Protein AF-A0A2L2SZU2-F1 (afdb_monomer_lite)

Foldseek 3Di:
DVVPLVVVPPDPDDPVVVLVVLLVVVVVVDDPDDDQFEEEELDPVVQVSCVSSVVHDYYDNDDQVPDADDPVRLVVLQDAQEAEAEACLLPCALSSVVRSLVSHNCLVSHDYHYDYDPPGDNVRVQVSCVVSVDHDDDDPPDDDDDDPDPDD

pLDDT: mean 84.28, std 11.32, range [42.62, 96.56]

Radius of gyration: 17.1 Å; chains: 1; bounding box: 39×39×39 Å

Organism: NCBI:txid56646

Structure (mmCIF, N/CA/C/O backbone):
data_AF-A0A2L2SZU2-F1
#
_entry.id   AF-A0A2L2SZU2-F1
#
loop_
_atom_site.group_PDB
_atom_site.id
_atom_site.type_symbol
_atom_site.label_atom_id
_atom_site.label_alt_id
_atom_site.label_comp_id
_atom_site.label_asym_id
_atom_site.label_entity_id
_atom_site.label_seq_id
_atom_site.pdbx_PDB_ins_code
_atom_site.Cartn_x
_atom_site.Cartn_y
_atom_site.Cartn_z
_atom_site.occupancy
_atom_site.B_iso_or_equiv
_atom_site.auth_seq_id
_atom_site.auth_comp_id
_atom_site.auth_asym_id
_atom_site.auth_atom_id
_atom_site.pdbx_PDB_model_num
ATOM 1 N N . MET A 1 1 ? -23.431 1.840 -7.481 1.00 45.78 1 MET A N 1
ATOM 2 C CA . MET A 1 1 ? -22.051 2.259 -7.114 1.00 45.78 1 MET A CA 1
ATOM 3 C C . MET A 1 1 ? -22.048 3.623 -6.409 1.00 45.78 1 MET A C 1
ATOM 5 O O . MET A 1 1 ? -21.021 4.021 -5.873 1.00 45.78 1 MET A O 1
ATOM 9 N N . ASP A 1 2 ? -23.208 4.285 -6.327 1.00 51.22 2 ASP A N 1
ATOM 10 C CA . ASP A 1 2 ? -23.431 5.618 -5.744 1.00 51.22 2 ASP A CA 1
ATOM 11 C C . ASP A 1 2 ? -23.230 5.702 -4.221 1.00 51.22 2 ASP A C 1
ATOM 13 O O . ASP A 1 2 ? -23.128 6.785 -3.657 1.00 51.22 2 ASP A O 1
ATOM 17 N N . THR A 1 3 ? -23.102 4.564 -3.538 1.00 59.84 3 THR A N 1
ATOM 18 C CA . THR A 1 3 ? -23.032 4.476 -2.072 1.00 59.84 3 THR A CA 1
ATOM 19 C C . THR A 1 3 ? -21.718 4.976 -1.472 1.00 59.84 3 THR A C 1
ATOM 21 O O . THR A 1 3 ? -21.705 5.451 -0.340 1.00 59.84 3 THR A O 1
ATOM 24 N N . TRP A 1 4 ? -20.603 4.852 -2.199 1.00 67.75 4 TRP A N 1
ATOM 25 C CA . TRP A 1 4 ? -19.269 5.181 -1.682 1.00 67.75 4 TRP A CA 1
ATOM 26 C C . TRP A 1 4 ? -19.041 6.686 -1.628 1.00 67.75 4 TRP A C 1
ATOM 28 O O . TRP A 1 4 ? -18.709 7.230 -0.581 1.00 67.75 4 TRP A O 1
ATOM 38 N N . THR A 1 5 ? -19.263 7.369 -2.751 1.00 63.44 5 THR A N 1
ATOM 39 C CA . THR A 1 5 ? -19.111 8.823 -2.839 1.00 63.44 5 THR A CA 1
ATOM 40 C C . THR A 1 5 ? -20.149 9.536 -1.981 1.00 63.44 5 THR A C 1
ATOM 42 O O . THR A 1 5 ? -19.793 10.492 -1.307 1.00 63.44 5 THR A O 1
ATOM 45 N N . ALA A 1 6 ? -21.392 9.040 -1.927 1.00 69.69 6 ALA A N 1
ATOM 46 C CA . ALA A 1 6 ? -22.438 9.622 -1.087 1.00 69.69 6 ALA A CA 1
ATOM 47 C C . ALA A 1 6 ? -22.083 9.612 0.409 1.00 69.69 6 ALA A C 1
ATOM 49 O O . ALA A 1 6 ? -22.359 10.586 1.097 1.00 69.69 6 ALA A O 1
ATOM 50 N N . ARG A 1 7 ? -21.418 8.558 0.908 1.00 75.31 7 ARG A N 1
ATOM 51 C CA . ARG A 1 7 ? -21.013 8.453 2.321 1.00 75.31 7 ARG A CA 1
ATOM 52 C C . ARG A 1 7 ? -20.029 9.543 2.751 1.00 75.31 7 ARG A C 1
ATOM 54 O O . ARG A 1 7 ? -20.063 9.975 3.898 1.00 75.31 7 ARG A O 1
ATOM 61 N N . TYR A 1 8 ? -19.145 9.945 1.844 1.00 76.62 8 TYR A N 1
ATOM 62 C CA . TYR A 1 8 ? -18.099 10.931 2.118 1.00 76.62 8 TYR A CA 1
ATOM 63 C C . TYR A 1 8 ? -18.429 12.323 1.572 1.00 76.62 8 TYR A C 1
ATOM 65 O O . TYR A 1 8 ? -17.645 13.252 1.752 1.00 76.62 8 TYR A O 1
ATOM 73 N N . ASN A 1 9 ? -19.579 12.488 0.918 1.00 69.38 9 ASN A N 1
ATOM 74 C CA . ASN A 1 9 ? -20.046 13.790 0.476 1.00 69.38 9 ASN A CA 1
ATOM 75 C C . ASN A 1 9 ? -20.676 14.514 1.675 1.00 69.38 9 ASN A C 1
ATOM 77 O O . ASN A 1 9 ? -21.701 14.073 2.185 1.00 69.38 9 ASN A O 1
ATOM 81 N N . ALA A 1 10 ? -20.052 15.604 2.130 1.00 62.59 10 ALA A N 1
ATOM 82 C CA . ALA A 1 10 ? -20.532 16.449 3.230 1.00 62.59 10 ALA A CA 1
ATOM 83 C C . ALA A 1 10 ? -20.645 15.779 4.623 1.00 62.59 10 ALA A C 1
ATOM 85 O O . ALA A 1 10 ? -21.493 16.169 5.425 1.00 62.59 10 ALA A O 1
ATOM 86 N N . SER A 1 11 ? -19.783 14.806 4.956 1.00 65.44 11 SER A N 1
ATOM 87 C CA . SER A 1 11 ? -19.716 14.295 6.338 1.00 65.44 11 SER A CA 1
ATOM 88 C C . SER A 1 11 ? -19.290 15.409 7.304 1.00 65.44 11 SER A C 1
ATOM 90 O O . SER A 1 11 ? -18.222 15.993 7.144 1.00 65.44 11 SER A O 1
ATOM 92 N N . GLN A 1 12 ? -20.122 15.692 8.310 1.00 77.69 12 GLN A N 1
ATOM 93 C CA . GLN A 1 12 ? -19.842 16.649 9.393 1.00 77.69 12 GLN A CA 1
ATOM 94 C C . GLN A 1 12 ? -19.300 15.965 10.662 1.00 77.69 12 GLN A C 1
ATOM 96 O O . GLN A 1 12 ? -19.274 16.558 11.740 1.00 77.69 12 GLN A O 1
ATOM 101 N N . LEU A 1 13 ? -18.906 14.691 10.569 1.00 84.44 13 LEU A N 1
ATOM 102 C CA . LEU A 1 13 ? -18.373 13.956 11.711 1.00 84.44 13 LEU A CA 1
ATOM 103 C C . LEU A 1 13 ? -16.966 14.446 12.071 1.00 84.44 13 LEU A C 1
ATOM 105 O O . LEU A 1 13 ? -16.149 14.738 11.199 1.00 84.44 13 LEU A O 1
ATOM 109 N N . SER A 1 14 ? -16.653 14.450 13.369 1.00 90.25 14 SER A N 1
ATOM 110 C CA . SER A 1 14 ? -15.262 14.544 13.820 1.00 90.25 14 SER A CA 1
ATOM 111 C C . SER A 1 14 ? -14.443 13.363 13.280 1.00 90.25 14 SER A C 1
ATOM 113 O O . SER A 1 14 ? -14.993 12.295 13.003 1.00 90.25 14 SER A O 1
ATOM 115 N N . ALA A 1 15 ? -13.120 13.522 13.178 1.00 88.12 15 ALA A N 1
ATOM 116 C CA . ALA A 1 15 ? -12.232 12.479 12.657 1.00 88.12 15 ALA A CA 1
ATOM 117 C C . ALA A 1 15 ? -12.393 11.133 13.393 1.00 88.12 15 ALA A C 1
ATOM 119 O O . ALA A 1 15 ? -12.490 10.081 12.765 1.00 88.12 15 ALA A O 1
ATOM 120 N N . GLU A 1 16 ? -12.504 11.161 14.722 1.00 91.38 16 GLU A N 1
ATOM 121 C CA . GLU A 1 16 ? -12.695 9.954 15.533 1.00 91.38 16 GLU A CA 1
ATOM 122 C C . GLU A 1 16 ? -14.048 9.273 15.257 1.00 91.38 16 GLU A C 1
ATOM 124 O O . GLU A 1 16 ? -14.130 8.052 15.090 1.00 91.38 16 GLU A O 1
ATOM 129 N N . ASN A 1 17 ? -15.122 10.062 15.155 1.00 92.81 17 ASN A N 1
ATOM 130 C CA . ASN A 1 17 ? -16.445 9.535 14.832 1.00 92.81 17 ASN A CA 1
ATOM 131 C C . ASN A 1 17 ? -16.499 8.986 13.404 1.00 92.81 17 ASN A C 1
ATOM 133 O O . ASN A 1 17 ? -17.146 7.962 13.178 1.00 92.81 17 ASN A O 1
ATOM 137 N N . GLN A 1 18 ? -15.783 9.611 12.467 1.00 91.69 18 GLN A N 1
ATOM 138 C CA . GLN A 1 18 ? -15.635 9.120 11.102 1.00 91.69 18 GLN A CA 1
ATOM 139 C C . GLN A 1 18 ? -14.948 7.749 11.084 1.00 91.69 18 GLN A C 1
ATOM 141 O O . GLN A 1 18 ? -15.489 6.813 10.499 1.00 91.69 18 GLN A O 1
ATOM 146 N N . VAL A 1 19 ? -13.823 7.587 11.791 1.00 93.88 19 VAL A N 1
ATOM 147 C CA . VAL A 1 19 ? -13.118 6.297 11.920 1.00 93.88 19 VAL A CA 1
ATOM 148 C C . VAL A 1 19 ? -14.038 5.219 12.493 1.00 93.88 19 VAL A C 1
ATOM 150 O O . VAL A 1 19 ? -14.148 4.129 11.932 1.00 93.88 19 VAL A O 1
ATOM 153 N N . ARG A 1 20 ? -14.764 5.520 13.577 1.00 94.38 20 ARG A N 1
ATOM 154 C CA . ARG A 1 20 ? -15.699 4.570 14.201 1.00 94.38 20 ARG A CA 1
ATOM 155 C C . ARG A 1 20 ? -16.833 4.174 13.255 1.00 94.38 20 ARG A C 1
ATOM 157 O O . ARG A 1 20 ? -17.206 2.999 13.194 1.00 94.38 20 ARG A O 1
ATOM 164 N N . ALA A 1 21 ? -17.396 5.142 12.536 1.00 92.12 21 ALA A N 1
ATOM 165 C CA . ALA A 1 21 ? -18.447 4.898 11.558 1.00 92.12 21 ALA A CA 1
ATOM 166 C C . ALA A 1 21 ? -17.932 4.037 10.397 1.00 92.12 21 ALA A C 1
ATOM 168 O O . ALA A 1 21 ? -18.634 3.128 9.947 1.00 92.12 21 ALA A O 1
ATOM 169 N N . ASP A 1 22 ? -16.718 4.305 9.926 1.00 93.00 22 ASP A N 1
ATOM 170 C CA . ASP A 1 22 ? -16.106 3.611 8.799 1.00 93.00 22 ASP A CA 1
ATOM 171 C C . ASP A 1 22 ? -15.679 2.195 9.151 1.00 93.00 22 ASP A C 1
ATOM 173 O O . ASP A 1 22 ? -15.993 1.280 8.397 1.00 93.00 22 ASP A O 1
ATOM 177 N N . LYS A 1 23 ? -15.112 1.969 10.338 1.00 94.75 23 LYS A N 1
ATOM 178 C CA . LYS A 1 23 ? -14.827 0.620 10.840 1.00 94.75 23 LYS A CA 1
ATOM 179 C C . LYS A 1 23 ? -16.064 -0.281 10.783 1.00 94.75 23 LYS A C 1
ATOM 181 O O . LYS A 1 23 ? -16.007 -1.390 10.258 1.00 94.75 23 LYS A O 1
ATOM 186 N N . LYS A 1 24 ? -17.216 0.213 11.259 1.00 93.44 24 LYS A N 1
ATOM 187 C CA . LYS A 1 24 ? -18.498 -0.514 11.177 1.00 93.44 24 LYS A CA 1
ATOM 188 C C . LYS A 1 24 ? -18.916 -0.752 9.726 1.00 93.44 24 LYS A C 1
ATOM 190 O O . LYS A 1 24 ? -19.328 -1.850 9.364 1.00 93.44 24 LYS A O 1
ATOM 195 N N . PHE A 1 25 ? -18.803 0.271 8.886 1.00 90.69 25 PHE A N 1
ATOM 196 C CA . PHE A 1 25 ? -19.179 0.192 7.478 1.00 90.69 25 PHE A CA 1
ATOM 197 C C . PHE A 1 25 ? -18.340 -0.832 6.700 1.00 90.69 25 PHE A C 1
ATOM 199 O O . PHE A 1 25 ? -18.903 -1.636 5.955 1.00 90.69 25 PHE A O 1
ATOM 206 N N . PHE A 1 26 ? -17.024 -0.851 6.889 1.00 90.25 26 PHE A N 1
ATOM 207 C CA . PHE A 1 26 ? -16.126 -1.783 6.212 1.00 90.25 26 PHE A CA 1
ATOM 208 C C . PHE A 1 26 ? -16.249 -3.209 6.741 1.00 90.25 26 PHE A C 1
ATOM 210 O O . PHE A 1 26 ? -16.271 -4.139 5.937 1.00 90.25 26 PHE A O 1
ATOM 217 N N . ALA A 1 27 ? -16.460 -3.390 8.049 1.00 90.50 27 ALA A N 1
ATOM 218 C CA . ALA A 1 27 ? -16.680 -4.712 8.634 1.00 90.50 27 ALA A CA 1
ATOM 219 C C . ALA A 1 27 ? -17.859 -5.454 7.973 1.00 90.50 27 ALA A C 1
ATOM 221 O O . ALA A 1 27 ? -17.735 -6.631 7.636 1.00 90.50 27 ALA A O 1
ATOM 222 N N . THR A 1 28 ? -18.966 -4.756 7.678 1.00 90.69 28 THR A N 1
ATOM 223 C CA . THR A 1 28 ? -20.134 -5.343 6.974 1.00 90.69 28 THR A CA 1
ATOM 224 C C . THR A 1 28 ? -19.871 -5.741 5.514 1.00 90.69 28 THR A C 1
ATOM 226 O O . THR A 1 28 ? -20.736 -6.330 4.873 1.00 90.69 28 THR A O 1
ATOM 229 N N . ARG A 1 29 ? -18.701 -5.400 4.963 1.00 88.25 29 ARG A N 1
ATOM 230 C CA . ARG A 1 29 ? -18.304 -5.641 3.563 1.00 88.25 29 ARG A CA 1
ATOM 231 C C . ARG A 1 29 ? -17.106 -6.582 3.450 1.00 88.25 29 ARG A C 1
ATOM 233 O O . ARG A 1 29 ? -16.528 -6.709 2.369 1.00 88.25 29 ARG A O 1
ATOM 240 N N . THR A 1 30 ? -16.733 -7.227 4.552 1.00 84.88 30 THR A N 1
ATOM 241 C CA . THR A 1 30 ? -15.648 -8.207 4.583 1.00 84.88 30 THR A CA 1
ATOM 242 C C . THR A 1 30 ? -15.980 -9.362 3.645 1.00 84.88 30 THR A C 1
ATOM 244 O O . THR A 1 30 ? -17.093 -9.885 3.658 1.00 84.88 30 THR A O 1
ATOM 247 N N . ARG A 1 31 ? -15.016 -9.750 2.809 1.00 85.50 31 ARG A N 1
ATOM 248 C CA . ARG A 1 31 ? -15.161 -10.887 1.897 1.00 85.50 31 ARG A CA 1
ATOM 249 C C . ARG A 1 31 ? -14.513 -12.134 2.497 1.00 85.50 31 ARG A C 1
ATOM 251 O O . ARG A 1 31 ? -13.471 -12.000 3.145 1.00 85.50 31 ARG A O 1
ATOM 258 N N . PRO A 1 32 ? -15.076 -13.331 2.256 1.00 84.38 32 PRO A N 1
ATOM 259 C CA . PRO A 1 32 ? -14.341 -14.561 2.508 1.00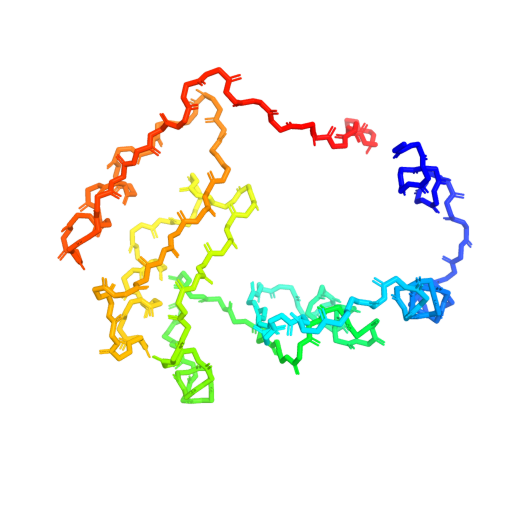 84.38 32 PRO A CA 1
ATOM 260 C C . PRO A 1 32 ? -13.070 -14.551 1.646 1.00 84.38 32 PRO A C 1
ATOM 262 O O . PRO A 1 32 ? -13.115 -14.136 0.488 1.00 84.38 32 PRO A O 1
ATOM 265 N N . PHE A 1 33 ? -11.945 -14.970 2.228 1.00 86.50 33 PHE A N 1
ATOM 266 C CA . PHE A 1 33 ? -10.633 -15.014 1.565 1.00 86.50 33 PHE A CA 1
ATOM 267 C C . PHE A 1 33 ? -10.101 -13.649 1.092 1.00 86.50 33 PHE A C 1
ATOM 269 O O . PHE A 1 33 ? -9.602 -13.520 -0.027 1.00 86.50 33 PHE A O 1
ATOM 276 N N . ARG A 1 34 ? -10.189 -12.605 1.931 1.00 89.62 34 ARG A N 1
ATOM 277 C CA . ARG A 1 34 ? -9.467 -11.354 1.640 1.00 89.62 34 ARG A CA 1
ATOM 278 C C . ARG A 1 34 ? -7.945 -11.589 1.700 1.00 89.62 34 ARG A C 1
ATOM 280 O O . ARG A 1 34 ? -7.504 -12.337 2.574 1.00 89.62 34 ARG A O 1
ATOM 287 N N . PRO A 1 35 ? -7.152 -10.966 0.812 1.00 92.81 35 PRO A N 1
ATOM 288 C CA . PRO A 1 35 ? -5.697 -11.018 0.914 1.00 92.81 35 PRO A CA 1
ATOM 289 C C . PRO A 1 35 ? -5.222 -10.315 2.189 1.00 92.81 35 PRO A C 1
ATOM 291 O O . PRO A 1 35 ? -5.936 -9.468 2.731 1.00 92.81 35 PRO A O 1
ATOM 294 N N . VAL A 1 36 ? -4.002 -10.636 2.625 1.00 94.00 36 VAL A N 1
ATOM 295 C CA . VAL A 1 36 ? -3.278 -9.801 3.590 1.00 94.00 36 VAL A CA 1
ATOM 296 C C . VAL A 1 36 ? -2.876 -8.518 2.874 1.00 94.00 36 VAL A C 1
ATOM 298 O O . VAL A 1 36 ? -2.254 -8.564 1.812 1.00 94.00 36 VAL A O 1
ATOM 301 N N . VAL A 1 37 ? -3.260 -7.377 3.431 1.00 95.12 37 VAL A N 1
ATOM 302 C CA . VAL A 1 37 ? -2.999 -6.062 2.851 1.00 95.12 37 VAL A CA 1
ATOM 303 C C . VAL A 1 37 ? -2.078 -5.286 3.774 1.00 95.12 37 VAL A C 1
ATOM 305 O O . VAL A 1 37 ? -2.394 -5.055 4.938 1.00 95.12 37 VAL A O 1
ATOM 308 N N . VAL A 1 38 ? -0.956 -4.834 3.228 1.00 95.88 38 VAL A N 1
ATOM 309 C CA . VAL A 1 38 ? -0.007 -3.952 3.906 1.00 95.88 38 VAL A CA 1
ATOM 310 C C . VAL A 1 38 ? -0.003 -2.574 3.249 1.00 95.88 38 VAL A C 1
ATOM 312 O O . VAL A 1 38 ? -0.188 -2.464 2.037 1.00 95.88 38 VAL A O 1
ATOM 315 N N . GLY A 1 39 ? 0.169 -1.520 4.045 1.00 94.62 39 GLY A N 1
ATOM 316 C CA . GLY A 1 39 ? 0.145 -0.131 3.581 1.00 94.62 39 GLY A CA 1
ATOM 317 C C . GLY A 1 39 ? 1.455 0.609 3.832 1.00 94.62 39 GLY A C 1
ATOM 318 O O . GLY A 1 39 ? 2.105 0.409 4.853 1.00 94.62 39 GLY A O 1
ATOM 319 N N . LEU A 1 40 ? 1.813 1.503 2.915 1.00 92.62 40 LEU A N 1
ATOM 320 C CA . LEU A 1 40 ? 2.949 2.408 3.044 1.00 92.62 40 LEU A CA 1
ATOM 321 C C . LEU A 1 40 ? 2.521 3.797 2.573 1.00 92.62 40 LEU A C 1
ATOM 323 O O . LEU A 1 40 ? 2.041 3.943 1.450 1.00 92.62 40 LEU A O 1
ATOM 327 N N . ASP A 1 41 ? 2.719 4.802 3.416 1.00 92.31 41 ASP A N 1
ATOM 328 C CA . ASP A 1 41 ? 2.517 6.212 3.079 1.00 92.31 41 ASP A CA 1
ATOM 329 C C . ASP A 1 41 ? 3.494 7.070 3.901 1.00 92.31 41 ASP A C 1
ATOM 331 O O . ASP A 1 41 ? 4.047 6.602 4.890 1.00 92.31 41 ASP A O 1
ATOM 335 N N . THR A 1 42 ? 3.724 8.329 3.537 1.00 91.75 42 THR A N 1
ATOM 336 C CA . THR A 1 42 ? 4.488 9.260 4.391 1.00 91.75 42 THR A CA 1
ATOM 337 C C . THR A 1 42 ? 3.610 9.890 5.476 1.00 91.75 42 THR A C 1
ATOM 339 O O . THR A 1 42 ? 4.106 10.381 6.491 1.00 91.75 42 THR A O 1
ATOM 342 N N . SER A 1 43 ? 2.291 9.859 5.289 1.00 93.69 43 SER A N 1
ATOM 343 C CA . SER A 1 43 ? 1.293 10.441 6.174 1.00 93.69 43 SER A CA 1
ATOM 344 C C . SER A 1 43 ? 0.949 9.510 7.336 1.00 93.69 43 SER A C 1
ATOM 346 O O . SER A 1 43 ? 0.153 8.577 7.207 1.00 93.69 43 SER A O 1
ATOM 348 N N . VAL A 1 44 ? 1.472 9.832 8.523 1.00 95.69 44 VAL A N 1
ATOM 349 C CA . VAL A 1 44 ? 1.087 9.170 9.783 1.00 95.69 44 VAL A CA 1
ATOM 350 C C . VAL A 1 44 ? -0.436 9.167 10.001 1.00 95.69 44 VAL A C 1
ATOM 352 O O . VAL A 1 44 ? -0.980 8.109 10.332 1.00 95.69 44 VAL A O 1
ATOM 355 N N . PRO A 1 45 ? -1.173 10.281 9.788 1.00 95.06 45 PRO A N 1
ATOM 356 C CA . PRO A 1 45 ? -2.629 10.271 9.919 1.00 95.06 45 PRO A CA 1
ATOM 357 C C . PRO A 1 45 ? -3.329 9.309 8.952 1.00 95.06 45 PRO A C 1
ATOM 359 O O . PRO A 1 45 ? -4.307 8.672 9.343 1.00 95.06 45 PRO A O 1
ATOM 362 N N . ALA A 1 46 ? -2.840 9.181 7.712 1.00 93.75 46 ALA A N 1
ATOM 363 C CA . ALA A 1 46 ? -3.427 8.272 6.729 1.00 93.75 46 ALA A CA 1
ATOM 364 C C . ALA A 1 46 ? -3.216 6.811 7.137 1.00 93.75 46 ALA A C 1
ATOM 366 O O . ALA A 1 46 ? -4.188 6.060 7.212 1.00 93.75 46 ALA A O 1
ATOM 367 N N . THR A 1 47 ? -1.978 6.438 7.480 1.00 95.94 47 THR A N 1
ATOM 368 C CA . THR A 1 47 ? -1.624 5.090 7.951 1.00 95.94 47 THR A CA 1
ATOM 369 C C . THR A 1 47 ? -2.420 4.707 9.196 1.00 95.94 47 THR A C 1
ATOM 371 O O . THR A 1 47 ? -2.982 3.615 9.274 1.00 95.94 47 THR A O 1
ATOM 374 N N . ARG A 1 48 ? -2.550 5.629 10.156 1.00 96.50 48 ARG A N 1
ATOM 375 C CA . ARG A 1 48 ? -3.357 5.402 11.357 1.00 96.50 48 ARG A CA 1
ATOM 376 C C . ARG A 1 48 ? -4.834 5.190 11.026 1.00 96.50 48 ARG A C 1
ATOM 378 O O . ARG A 1 48 ? -5.435 4.253 11.535 1.00 96.50 48 ARG A O 1
ATOM 385 N N . TYR A 1 49 ? -5.411 6.006 10.143 1.00 95.94 49 TYR A N 1
ATOM 386 C CA . TYR A 1 49 ? -6.811 5.866 9.735 1.00 95.94 49 TYR A CA 1
ATOM 387 C C . TYR A 1 49 ? -7.104 4.487 9.122 1.00 95.94 49 TYR A C 1
ATOM 389 O O . TYR A 1 49 ? -8.088 3.840 9.491 1.00 95.94 49 TYR A O 1
ATOM 397 N N . VAL A 1 50 ? -6.264 4.013 8.197 1.00 95.12 50 VAL A N 1
ATOM 398 C CA . VAL A 1 50 ? -6.494 2.722 7.520 1.00 95.12 50 VAL A CA 1
ATOM 399 C C . VAL A 1 50 ? -6.330 1.527 8.464 1.00 95.12 50 VAL A C 1
ATOM 401 O O . VAL A 1 50 ? -7.062 0.545 8.326 1.00 95.12 50 VAL A O 1
ATOM 404 N N . LEU A 1 51 ? -5.443 1.630 9.458 1.00 96.50 51 LEU A N 1
ATOM 405 C CA . LEU A 1 51 ? -5.300 0.637 10.526 1.00 96.50 51 LEU A CA 1
ATOM 406 C C . LEU A 1 51 ? -6.508 0.651 11.471 1.00 96.50 51 LEU A C 1
ATOM 408 O O . LEU A 1 51 ? -7.131 -0.385 11.697 1.00 96.50 51 LEU A O 1
ATOM 412 N N . ASP A 1 52 ? -6.904 1.827 11.965 1.00 96.56 52 ASP A N 1
ATOM 413 C CA . ASP A 1 52 ? -8.007 1.962 12.923 1.00 96.56 52 ASP A CA 1
ATOM 414 C C . ASP A 1 52 ? -9.356 1.513 12.324 1.00 96.56 52 ASP A C 1
ATOM 416 O O . ASP A 1 52 ? -10.215 0.965 13.029 1.00 96.56 52 ASP A O 1
ATOM 420 N N . THR A 1 53 ? -9.535 1.700 11.011 1.00 95.44 53 THR A N 1
ATOM 421 C CA . THR A 1 53 ? -10.713 1.239 10.256 1.00 95.44 53 THR A CA 1
ATOM 422 C C . THR A 1 53 ? -10.666 -0.240 9.864 1.00 95.44 53 THR A C 1
ATOM 424 O O . THR A 1 53 ? -11.704 -0.785 9.487 1.00 95.44 53 THR A O 1
ATOM 427 N N . GLY A 1 54 ? -9.514 -0.908 9.996 1.00 93.62 54 GLY A N 1
ATOM 428 C CA . GLY A 1 54 ? -9.330 -2.319 9.639 1.00 93.62 54 GLY A CA 1
ATOM 429 C C . GLY A 1 54 ? -9.282 -2.584 8.132 1.00 93.62 54 GLY A C 1
ATOM 430 O O . GLY A 1 54 ? -9.606 -3.685 7.689 1.00 93.62 54 GLY A O 1
ATOM 431 N N . LEU A 1 55 ? -8.926 -1.574 7.333 1.00 92.56 55 LEU A N 1
ATOM 432 C CA . LEU A 1 55 ? -8.804 -1.699 5.878 1.00 92.56 55 LEU A CA 1
ATOM 433 C C . LEU A 1 55 ? -7.553 -2.470 5.454 1.00 92.56 55 LEU A C 1
ATOM 435 O O . LEU A 1 55 ? -7.565 -3.129 4.415 1.00 92.56 55 LEU A O 1
ATOM 439 N N . ILE A 1 56 ? -6.499 -2.382 6.263 1.00 95.25 56 ILE A N 1
ATOM 440 C CA . ILE A 1 56 ? -5.225 -3.072 6.070 1.00 95.25 56 ILE A CA 1
ATOM 441 C C . ILE A 1 56 ? -4.835 -3.813 7.351 1.00 95.25 56 ILE A C 1
ATOM 443 O O . ILE A 1 56 ? -5.332 -3.501 8.432 1.00 95.25 56 ILE A O 1
ATOM 447 N N . ASP A 1 57 ? -3.950 -4.792 7.220 1.00 94.88 57 ASP A N 1
ATOM 448 C CA . ASP A 1 57 ? -3.479 -5.643 8.313 1.00 94.88 57 ASP A CA 1
ATOM 449 C C . ASP A 1 57 ? -2.247 -5.061 9.013 1.00 94.88 57 ASP A C 1
ATOM 451 O O . ASP A 1 57 ? -2.040 -5.279 10.205 1.00 94.88 57 ASP A O 1
ATOM 455 N N . SER A 1 58 ? -1.415 -4.306 8.293 1.00 96.50 58 SER A N 1
ATOM 456 C CA . SER A 1 58 ? -0.247 -3.608 8.846 1.00 96.50 58 SER A CA 1
ATOM 457 C C . SER A 1 58 ? 0.116 -2.399 7.989 1.00 96.50 58 SER A C 1
ATOM 459 O O . SER A 1 58 ? -0.148 -2.398 6.788 1.00 96.50 58 SER A O 1
ATOM 461 N N . GLY A 1 59 ? 0.706 -1.363 8.585 1.00 95.75 59 GLY A N 1
ATOM 462 C CA . GLY A 1 59 ? 0.991 -0.116 7.883 1.00 95.75 59 GLY A CA 1
ATOM 463 C C . GLY A 1 59 ? 2.212 0.616 8.423 1.00 95.75 59 GLY A C 1
ATOM 464 O O . GLY A 1 59 ? 2.398 0.696 9.635 1.00 95.75 59 GLY A O 1
ATOM 465 N N . TRP A 1 60 ? 3.003 1.189 7.517 1.00 95.69 60 TRP A N 1
ATOM 466 C CA . TRP A 1 60 ? 4.219 1.940 7.828 1.00 95.69 60 TRP A CA 1
ATOM 467 C C . TRP A 1 60 ? 4.096 3.377 7.342 1.00 95.69 60 TRP A C 1
ATOM 469 O O . TRP A 1 60 ? 3.601 3.643 6.247 1.00 95.69 60 TRP A O 1
ATOM 479 N N . SER A 1 61 ? 4.548 4.304 8.186 1.00 95.06 61 SER A N 1
ATOM 480 C CA . SER A 1 61 ? 4.626 5.726 7.852 1.00 95.06 61 SER A CA 1
ATOM 481 C C . SER A 1 61 ? 6.077 6.098 7.556 1.00 95.06 61 SER A C 1
ATOM 483 O O . SER A 1 61 ? 6.780 6.584 8.439 1.00 95.06 61 SER A O 1
ATOM 485 N N . GLU A 1 62 ? 6.555 5.788 6.352 1.00 92.50 62 GLU A N 1
ATOM 486 C CA . GLU A 1 62 ? 7.967 5.917 5.972 1.00 92.50 62 GLU A CA 1
ATOM 487 C C . GLU A 1 62 ? 8.120 6.656 4.641 1.00 92.50 62 GLU A C 1
ATOM 489 O O . GLU A 1 62 ? 7.353 6.452 3.700 1.00 92.50 62 GLU A O 1
ATOM 494 N N . ASN A 1 63 ? 9.153 7.498 4.539 1.00 90.31 63 ASN A N 1
ATOM 495 C CA . ASN A 1 63 ? 9.477 8.203 3.302 1.00 90.31 63 ASN A CA 1
ATOM 496 C C . ASN A 1 63 ? 10.622 7.524 2.540 1.00 90.31 63 ASN A C 1
ATOM 498 O O . ASN A 1 63 ? 11.786 7.912 2.643 1.00 90.31 63 ASN A O 1
ATOM 502 N N . LEU A 1 64 ? 10.274 6.549 1.703 1.00 87.69 64 LEU A N 1
ATOM 503 C CA . LEU A 1 64 ? 11.247 5.832 0.876 1.00 87.69 64 LEU A CA 1
ATOM 504 C C . LEU A 1 64 ? 11.876 6.678 -0.247 1.00 87.69 64 LEU A C 1
ATOM 506 O O . LEU A 1 64 ? 12.705 6.158 -0.994 1.00 87.69 64 LEU A O 1
ATOM 510 N N . GLU A 1 65 ? 11.552 7.966 -0.392 1.00 83.88 65 GLU A N 1
ATOM 511 C CA . GLU A 1 65 ? 12.296 8.879 -1.275 1.00 83.88 65 GLU A CA 1
ATOM 512 C C . GLU A 1 65 ? 13.618 9.308 -0.635 1.00 83.88 65 GLU A C 1
ATOM 514 O O . GLU A 1 65 ? 14.651 9.386 -1.307 1.00 83.88 65 GLU A O 1
ATOM 519 N N . VAL A 1 66 ? 13.618 9.516 0.683 1.00 85.38 66 VAL A N 1
ATOM 520 C CA . VAL A 1 66 ? 14.753 10.105 1.409 1.00 85.38 66 VAL A CA 1
ATOM 521 C C . VAL A 1 66 ? 15.520 9.078 2.233 1.00 85.38 66 VAL A C 1
ATOM 523 O O . VAL A 1 66 ? 16.749 9.103 2.232 1.00 85.38 66 VAL A O 1
ATOM 526 N N . GLN A 1 67 ? 14.834 8.109 2.836 1.00 84.81 67 GLN A N 1
ATOM 527 C CA . GLN A 1 67 ? 15.428 7.120 3.738 1.00 84.81 67 GLN A CA 1
ATOM 528 C C . GLN A 1 67 ? 15.276 5.692 3.211 1.00 84.81 67 GLN A C 1
ATOM 530 O O . GLN A 1 67 ? 14.431 5.407 2.359 1.00 84.81 67 GLN A O 1
ATOM 535 N N . ASP A 1 68 ? 16.143 4.803 3.691 1.00 83.94 68 ASP A N 1
ATOM 536 C CA . ASP A 1 68 ? 15.962 3.370 3.492 1.00 83.94 68 ASP A CA 1
ATOM 537 C C . ASP A 1 68 ? 14.865 2.831 4.420 1.00 83.94 68 ASP A C 1
ATOM 539 O O . ASP A 1 68 ? 14.299 3.541 5.250 1.00 83.94 68 ASP A O 1
ATOM 543 N N . HIS A 1 69 ? 14.524 1.574 4.189 1.00 84.62 69 HIS A N 1
ATOM 544 C CA . HIS A 1 69 ? 13.352 0.896 4.703 1.00 84.62 69 HIS A CA 1
ATOM 545 C C . HIS A 1 69 ? 13.673 0.390 6.107 1.00 84.62 69 HIS A C 1
ATOM 547 O O . HIS A 1 69 ? 14.795 -0.056 6.370 1.00 84.62 69 HIS A O 1
ATOM 553 N N . SER A 1 70 ? 12.701 0.448 7.014 1.00 90.88 70 SER A N 1
ATOM 554 C CA . SER A 1 70 ? 12.884 -0.172 8.323 1.00 90.88 70 SER A CA 1
ATOM 555 C C . SER A 1 70 ? 13.011 -1.695 8.196 1.00 90.88 70 SER A C 1
ATOM 557 O O . SER A 1 70 ? 12.415 -2.329 7.322 1.00 90.88 70 SER A O 1
ATOM 559 N N . THR A 1 71 ? 13.758 -2.319 9.112 1.00 91.44 71 THR A N 1
ATOM 560 C CA . THR A 1 71 ? 13.855 -3.788 9.191 1.00 91.44 71 THR A CA 1
ATOM 561 C C . THR A 1 71 ? 12.479 -4.436 9.345 1.00 91.44 71 THR A C 1
ATOM 563 O O . THR A 1 71 ? 12.247 -5.545 8.867 1.00 91.44 71 THR A O 1
ATOM 566 N N . ASP A 1 72 ? 11.559 -3.750 10.019 1.00 92.62 72 ASP A N 1
ATOM 567 C CA . ASP A 1 72 ? 10.199 -4.226 10.211 1.00 92.62 72 ASP A CA 1
ATOM 568 C C . ASP A 1 72 ? 9.406 -4.253 8.899 1.00 92.62 72 ASP A C 1
ATOM 570 O O . ASP A 1 72 ? 8.872 -5.302 8.536 1.00 92.62 72 ASP A O 1
ATOM 574 N N . PHE A 1 73 ? 9.449 -3.156 8.136 1.00 92.19 73 PHE A N 1
ATOM 575 C CA . PHE A 1 73 ? 8.865 -3.087 6.800 1.00 92.19 73 PHE A CA 1
ATOM 576 C C . PHE A 1 73 ? 9.428 -4.178 5.883 1.00 92.19 73 PHE A C 1
ATOM 578 O O . PHE A 1 73 ? 8.659 -4.911 5.261 1.00 92.19 73 PHE A O 1
ATOM 585 N N . CYS A 1 74 ? 10.756 -4.356 5.851 1.00 92.44 74 CYS A N 1
ATOM 586 C CA . CYS A 1 74 ? 11.401 -5.382 5.026 1.00 92.44 74 CYS A CA 1
ATOM 587 C C . CYS A 1 74 ? 10.861 -6.788 5.299 1.00 92.44 74 CYS A C 1
ATOM 589 O O . CYS A 1 74 ? 10.614 -7.551 4.368 1.00 92.44 74 CYS A O 1
ATOM 591 N N . ARG A 1 75 ? 10.657 -7.138 6.575 1.00 92.19 75 ARG A N 1
ATOM 592 C CA . ARG A 1 75 ? 10.107 -8.448 6.947 1.00 92.19 75 ARG A CA 1
ATOM 593 C C . ARG A 1 75 ? 8.669 -8.611 6.471 1.00 92.19 75 ARG A C 1
ATOM 595 O O . ARG A 1 75 ? 8.316 -9.688 6.006 1.00 92.19 75 ARG A O 1
ATOM 602 N N . ALA A 1 76 ? 7.859 -7.563 6.580 1.00 92.19 76 ALA A N 1
ATOM 603 C CA . ALA A 1 76 ? 6.448 -7.624 6.227 1.00 92.19 76 ALA A CA 1
ATOM 604 C C . ALA A 1 76 ? 6.198 -7.726 4.718 1.00 92.19 76 ALA A C 1
ATOM 606 O O . ALA A 1 76 ? 5.232 -8.363 4.302 1.00 92.19 76 ALA A O 1
ATOM 607 N N . VAL A 1 77 ? 7.052 -7.112 3.893 1.00 92.62 77 VAL A N 1
ATOM 608 C CA . VAL A 1 77 ? 6.854 -7.087 2.434 1.00 92.62 77 VAL A CA 1
ATOM 609 C C . VAL A 1 77 ? 7.568 -8.210 1.683 1.00 92.62 77 VAL A C 1
ATOM 611 O O . VAL A 1 77 ? 7.385 -8.344 0.475 1.00 92.62 77 VAL A O 1
ATOM 614 N N . ARG A 1 78 ? 8.350 -9.037 2.386 1.00 93.00 78 ARG A N 1
ATOM 615 C CA . ARG A 1 78 ? 9.192 -10.091 1.802 1.00 93.00 78 ARG A CA 1
ATOM 616 C C . ARG A 1 78 ? 8.441 -11.032 0.855 1.00 93.00 78 ARG A C 1
ATOM 618 O O . ARG A 1 78 ? 8.975 -11.375 -0.201 1.00 93.00 78 ARG A O 1
ATOM 625 N N . ASP A 1 79 ? 7.209 -11.384 1.221 1.00 91.06 79 ASP A N 1
ATOM 626 C CA . ASP A 1 79 ? 6.336 -12.329 0.509 1.00 91.06 79 ASP A CA 1
ATOM 627 C C . ASP A 1 79 ? 5.210 -11.645 -0.292 1.00 91.06 79 ASP A C 1
ATOM 629 O O . ASP A 1 79 ? 4.258 -12.295 -0.736 1.00 91.06 79 ASP A O 1
ATOM 633 N N . VAL A 1 80 ? 5.282 -10.323 -0.485 1.00 94.19 80 VAL A N 1
ATOM 634 C CA . VAL A 1 80 ? 4.285 -9.595 -1.278 1.00 94.19 80 VAL A CA 1
ATOM 635 C C . VAL A 1 80 ? 4.353 -10.038 -2.737 1.00 94.19 80 VAL A C 1
ATOM 637 O O . VAL A 1 80 ? 5.408 -10.039 -3.364 1.00 94.19 80 VAL A O 1
ATOM 640 N N . SER A 1 81 ? 3.190 -10.378 -3.290 1.00 93.69 81 SER A N 1
ATOM 641 C CA . SER A 1 81 ? 3.017 -10.809 -4.684 1.00 93.69 81 SER A CA 1
ATOM 642 C C . SER A 1 81 ? 2.261 -9.800 -5.548 1.00 93.69 81 SER A C 1
ATOM 644 O O . SER A 1 81 ? 2.217 -9.951 -6.766 1.00 93.69 81 SER A O 1
ATOM 646 N N . LEU A 1 82 ? 1.683 -8.754 -4.947 1.00 94.19 82 LEU A N 1
ATOM 647 C CA . LEU A 1 82 ? 0.987 -7.686 -5.659 1.00 94.19 82 LEU A CA 1
ATOM 648 C C . LEU A 1 82 ? 1.223 -6.332 -4.986 1.00 94.19 82 LEU A C 1
ATOM 650 O O . LEU A 1 82 ? 0.855 -6.134 -3.830 1.00 94.19 82 LEU A O 1
ATOM 654 N N . ILE A 1 83 ? 1.753 -5.377 -5.746 1.00 92.00 83 ILE A N 1
ATOM 655 C CA . ILE A 1 83 ? 1.815 -3.964 -5.362 1.00 92.00 83 ILE A CA 1
ATOM 656 C C . ILE A 1 83 ? 0.708 -3.202 -6.086 1.00 92.00 83 ILE A C 1
ATOM 658 O O . ILE A 1 83 ? 0.591 -3.267 -7.309 1.00 92.00 83 ILE A O 1
ATOM 662 N N . ILE A 1 84 ? -0.076 -2.427 -5.336 1.00 91.50 84 ILE A N 1
ATOM 663 C CA . ILE A 1 84 ? -1.083 -1.515 -5.884 1.00 91.50 84 ILE A CA 1
ATOM 664 C C . ILE A 1 84 ? -0.630 -0.081 -5.622 1.00 91.50 84 ILE A C 1
ATOM 666 O O . ILE A 1 84 ? -0.526 0.349 -4.477 1.00 91.50 84 ILE A O 1
ATOM 670 N N . CYS A 1 85 ? -0.406 0.676 -6.691 1.00 86.62 85 CYS A N 1
ATOM 671 C CA . CYS A 1 85 ? -0.025 2.077 -6.633 1.00 86.62 85 CYS A CA 1
ATOM 672 C C . CYS A 1 85 ? -1.088 2.943 -7.321 1.00 86.62 85 CYS A C 1
ATOM 674 O O . CYS A 1 85 ? -1.112 3.117 -8.545 1.00 86.62 85 CYS A O 1
ATOM 676 N N . THR A 1 86 ? -1.999 3.505 -6.524 1.00 79.00 86 THR A N 1
ATOM 677 C CA . THR A 1 86 ? -3.034 4.421 -7.015 1.00 79.00 86 THR A CA 1
ATOM 678 C C . THR A 1 86 ? -2.536 5.860 -6.950 1.00 79.00 86 THR A C 1
ATOM 680 O O . THR A 1 86 ? -2.252 6.371 -5.874 1.00 79.00 86 THR A O 1
ATOM 683 N N . ARG A 1 87 ? -2.451 6.516 -8.111 1.00 67.19 87 ARG A N 1
ATOM 684 C CA . ARG A 1 87 ? -1.937 7.880 -8.360 1.00 67.19 87 ARG A CA 1
ATOM 685 C C . ARG A 1 87 ? -0.447 8.110 -8.090 1.00 67.19 87 ARG A C 1
ATOM 687 O O . ARG A 1 87 ? 0.019 9.226 -8.297 1.00 67.19 87 ARG A O 1
ATOM 694 N N . GLY A 1 88 ? 0.291 7.083 -7.682 1.00 60.94 88 GLY A N 1
ATOM 695 C CA . GLY A 1 88 ? 1.709 7.204 -7.371 1.00 60.94 88 GLY A CA 1
ATOM 696 C C . GLY A 1 88 ? 2.644 6.826 -8.515 1.00 60.94 88 GLY A C 1
ATOM 697 O O . GLY A 1 88 ? 3.757 7.290 -8.499 1.00 60.94 88 GLY A O 1
ATOM 698 N N . ALA A 1 89 ? 2.257 6.073 -9.545 1.00 59.12 89 ALA A N 1
ATOM 699 C CA . ALA A 1 89 ? 3.238 5.521 -10.500 1.00 59.12 89 ALA A CA 1
ATOM 700 C C . ALA A 1 89 ? 4.077 6.562 -11.278 1.00 59.12 89 ALA A C 1
ATOM 702 O O . ALA A 1 89 ? 5.199 6.275 -11.685 1.00 59.12 89 ALA A O 1
ATOM 703 N N . SER A 1 90 ? 3.541 7.772 -11.457 1.00 57.56 90 SER A N 1
ATOM 704 C CA . SER A 1 90 ? 4.240 8.917 -12.055 1.00 57.56 90 SER A CA 1
ATOM 705 C C . SER A 1 90 ? 5.092 9.730 -11.063 1.00 57.56 90 SER A C 1
ATOM 707 O O . SER A 1 90 ? 5.841 10.600 -11.487 1.00 57.56 90 SER A O 1
ATOM 709 N N . TYR A 1 91 ? 4.954 9.483 -9.756 1.00 56.34 91 TYR A N 1
ATOM 710 C CA . TYR A 1 91 ? 5.655 10.170 -8.655 1.00 56.34 91 TYR A CA 1
ATOM 711 C C . TYR A 1 91 ? 6.574 9.237 -7.853 1.00 56.34 91 TYR A C 1
ATOM 713 O O . TYR A 1 91 ? 7.598 9.660 -7.330 1.00 56.34 91 TYR A O 1
ATOM 721 N N . VAL A 1 92 ? 6.227 7.953 -7.790 1.00 62.16 92 VAL A N 1
ATOM 722 C CA . VAL A 1 92 ? 7.008 6.847 -7.252 1.00 62.16 92 VAL A CA 1
ATOM 723 C C . VAL A 1 92 ? 8.116 6.610 -8.259 1.00 62.16 92 VAL A C 1
ATOM 725 O O . VAL A 1 92 ? 8.019 5.771 -9.151 1.00 62.16 92 VAL A O 1
ATOM 728 N N . GLY A 1 93 ? 9.142 7.449 -8.161 1.00 67.62 93 GLY A N 1
ATOM 729 C CA . GLY A 1 93 ? 10.310 7.359 -9.014 1.00 67.62 93 GLY A CA 1
ATOM 730 C C . GLY A 1 93 ? 10.990 6.000 -8.865 1.00 67.62 93 GLY A C 1
ATOM 731 O O . GLY A 1 93 ? 10.826 5.295 -7.861 1.00 67.62 93 GLY A O 1
ATOM 732 N N . SER A 1 94 ? 11.824 5.674 -9.851 1.00 72.81 94 SER A N 1
ATOM 733 C CA . SER A 1 94 ? 12.675 4.476 -9.894 1.00 72.81 94 SER A CA 1
ATOM 734 C C . SER A 1 94 ? 13.371 4.166 -8.560 1.00 72.81 94 SER A C 1
ATOM 736 O O . SER A 1 94 ? 13.525 3.005 -8.184 1.00 72.81 94 SER A O 1
ATOM 738 N N . ARG A 1 95 ? 13.726 5.203 -7.788 1.00 79.12 95 ARG A N 1
ATOM 739 C CA . ARG A 1 95 ? 14.349 5.086 -6.463 1.00 79.12 95 ARG A CA 1
ATOM 740 C C . ARG A 1 95 ? 13.473 4.392 -5.420 1.00 79.12 95 ARG A C 1
ATOM 742 O O . ARG A 1 95 ? 13.960 3.481 -4.751 1.00 79.12 95 ARG A O 1
ATOM 749 N N . ILE A 1 96 ? 12.215 4.814 -5.259 1.00 83.06 96 ILE A N 1
ATOM 750 C CA . ILE A 1 96 ? 11.301 4.192 -4.285 1.00 83.06 96 ILE A CA 1
ATOM 751 C C . ILE A 1 96 ? 11.067 2.742 -4.689 1.00 83.06 96 ILE A C 1
ATOM 753 O O . ILE A 1 96 ? 11.147 1.842 -3.858 1.00 83.06 96 ILE A O 1
ATOM 757 N N . PHE A 1 97 ? 10.830 2.517 -5.982 1.00 80.81 97 PHE A N 1
ATOM 758 C CA . PHE A 1 97 ? 10.580 1.181 -6.489 1.00 80.81 97 PHE A CA 1
ATOM 759 C C . PHE A 1 97 ? 11.776 0.252 -6.259 1.00 80.81 97 PHE A C 1
ATOM 761 O O . PHE A 1 97 ? 11.611 -0.821 -5.689 1.00 80.81 97 PHE A O 1
ATOM 768 N N . SER A 1 98 ? 12.994 0.685 -6.595 1.00 81.88 98 SER A N 1
ATOM 769 C CA . SER A 1 98 ? 14.207 -0.101 -6.343 1.00 81.88 98 SER A CA 1
ATOM 770 C C . SER A 1 98 ? 14.387 -0.434 -4.858 1.00 81.88 98 SER A C 1
ATOM 772 O O . SER A 1 98 ? 14.803 -1.542 -4.526 1.00 81.88 98 SER A O 1
ATOM 774 N N . ARG A 1 99 ? 14.036 0.484 -3.947 1.00 86.94 99 ARG A N 1
ATOM 775 C CA . ARG A 1 99 ? 14.032 0.211 -2.502 1.00 86.94 99 ARG A CA 1
ATOM 776 C C . ARG A 1 99 ? 13.007 -0.865 -2.137 1.00 86.94 99 ARG A C 1
ATOM 778 O O . ARG A 1 99 ? 13.372 -1.842 -1.504 1.00 86.94 99 ARG A O 1
ATOM 785 N N . ILE A 1 100 ? 11.767 -0.754 -2.606 1.00 86.50 100 ILE A N 1
ATOM 786 C CA . ILE A 1 100 ? 10.742 -1.782 -2.360 1.00 86.50 100 ILE A CA 1
ATOM 787 C C . ILE A 1 100 ? 11.185 -3.146 -2.913 1.00 86.50 100 ILE A C 1
ATOM 789 O O . ILE A 1 100 ? 11.069 -4.151 -2.219 1.00 86.50 100 ILE A O 1
ATOM 793 N N . MET A 1 101 ? 11.767 -3.189 -4.113 1.00 87.50 101 MET A N 1
ATOM 794 C CA . MET A 1 101 ? 12.229 -4.439 -4.725 1.00 87.50 101 MET A CA 1
ATOM 795 C C . MET A 1 101 ? 13.341 -5.131 -3.944 1.00 87.50 101 MET A C 1
ATOM 797 O O . MET A 1 101 ? 13.377 -6.356 -3.917 1.00 87.50 101 MET A O 1
ATOM 801 N N . LYS A 1 102 ? 14.221 -4.380 -3.273 1.00 87.94 102 LYS A N 1
ATOM 802 C CA . LYS A 1 102 ? 15.263 -4.958 -2.405 1.00 87.94 102 LYS A CA 1
ATOM 803 C C . LYS A 1 102 ? 14.693 -5.670 -1.179 1.00 87.94 102 LYS A C 1
ATOM 805 O O . LYS A 1 102 ? 15.373 -6.518 -0.610 1.00 87.94 102 LYS A O 1
ATOM 810 N N . ALA A 1 103 ? 13.473 -5.327 -0.773 1.00 90.00 103 ALA A N 1
ATOM 811 C CA . ALA A 1 103 ? 12.794 -5.947 0.356 1.00 90.00 103 ALA A CA 1
ATOM 812 C C . ALA A 1 103 ? 12.048 -7.241 -0.016 1.00 90.00 103 ALA A C 1
ATOM 814 O O . ALA A 1 103 ? 11.713 -8.021 0.870 1.00 90.00 103 ALA A O 1
ATOM 815 N N . ILE A 1 104 ? 11.779 -7.469 -1.306 1.00 91.00 104 ILE A N 1
ATOM 816 C CA . ILE A 1 104 ? 10.977 -8.594 -1.801 1.00 91.00 104 ILE A CA 1
ATOM 817 C C . ILE A 1 104 ? 11.898 -9.772 -2.123 1.00 91.00 104 ILE A C 1
ATOM 819 O O . ILE A 1 104 ? 12.837 -9.648 -2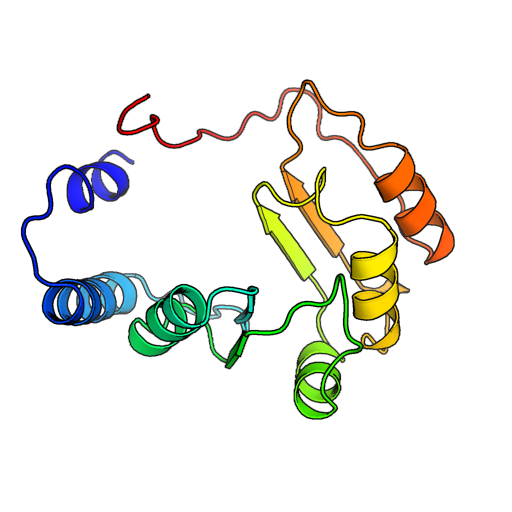.904 1.00 91.00 104 ILE A O 1
ATOM 823 N N . GLU A 1 105 ? 11.615 -10.946 -1.556 1.00 89.62 105 GLU A N 1
ATOM 824 C CA . GLU A 1 105 ? 12.476 -12.124 -1.736 1.00 89.62 105 GLU A CA 1
ATOM 825 C C . GLU A 1 105 ? 12.315 -12.771 -3.115 1.00 89.62 105 GLU A C 1
ATOM 827 O O . GLU A 1 105 ? 13.275 -13.304 -3.671 1.00 89.62 105 GLU A O 1
ATOM 832 N N . ARG A 1 106 ? 11.102 -12.740 -3.677 1.00 86.06 106 ARG A N 1
ATOM 833 C CA . ARG A 1 106 ? 10.767 -13.404 -4.948 1.00 86.06 106 ARG A CA 1
ATOM 834 C C . ARG A 1 106 ? 10.210 -12.410 -5.968 1.00 86.06 106 ARG A C 1
ATOM 836 O O . ARG A 1 106 ? 9.031 -12.496 -6.315 1.00 86.06 106 ARG A O 1
ATOM 843 N N . PRO A 1 107 ? 11.040 -11.490 -6.491 1.00 82.19 107 PRO A N 1
ATOM 844 C CA . PRO A 1 107 ? 10.584 -10.436 -7.399 1.00 82.19 107 PRO A CA 1
ATOM 845 C C . PRO A 1 107 ? 9.966 -10.974 -8.700 1.00 82.19 107 PRO A C 1
ATOM 847 O O . PRO A 1 107 ? 9.099 -10.327 -9.269 1.00 82.19 107 PRO A O 1
ATOM 850 N N . MET A 1 108 ? 10.335 -12.184 -9.132 1.00 80.56 108 MET A N 1
ATOM 851 C CA . MET A 1 108 ? 9.787 -12.824 -10.340 1.00 80.56 108 MET A CA 1
ATOM 852 C C . MET A 1 108 ? 8.296 -13.192 -10.229 1.00 80.56 108 MET A C 1
ATOM 854 O O . MET A 1 108 ? 7.642 -13.400 -11.244 1.00 80.56 108 MET A O 1
ATOM 858 N N . ASN A 1 109 ? 7.751 -13.271 -9.009 1.00 86.81 109 ASN A N 1
ATOM 859 C CA . ASN A 1 109 ? 6.333 -13.563 -8.766 1.00 86.81 109 ASN A CA 1
ATOM 860 C C . ASN A 1 109 ? 5.506 -12.294 -8.509 1.00 86.81 109 ASN A C 1
ATOM 862 O O . ASN A 1 109 ? 4.318 -12.385 -8.191 1.00 86.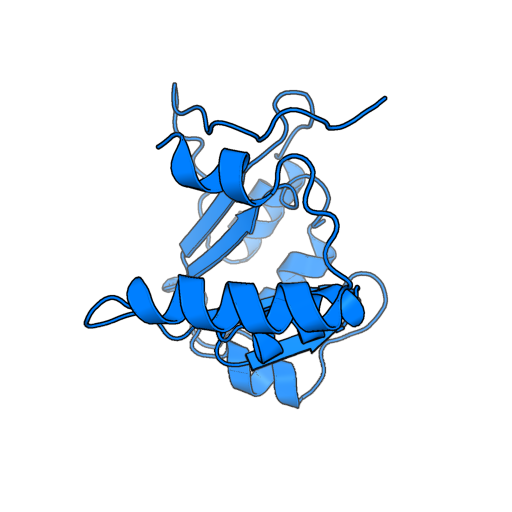81 109 ASN A O 1
ATOM 866 N N . LEU A 1 110 ? 6.140 -11.124 -8.576 1.00 90.88 110 LEU A N 1
ATOM 867 C CA . LEU A 1 110 ? 5.527 -9.858 -8.225 1.00 90.88 110 LEU A CA 1
ATOM 868 C C . LEU A 1 110 ? 4.713 -9.308 -9.392 1.00 90.88 110 LEU A C 1
ATOM 870 O O . LEU A 1 110 ? 5.216 -9.123 -10.495 1.00 90.88 110 LEU A O 1
ATOM 874 N N . TRP A 1 111 ? 3.469 -8.948 -9.110 1.00 92.69 111 TRP A N 1
ATOM 875 C CA . TRP A 1 111 ? 2.648 -8.134 -9.991 1.00 92.69 111 TRP A CA 1
ATOM 876 C C . TRP A 1 111 ? 2.602 -6.700 -9.485 1.00 92.69 111 TRP A C 1
ATOM 878 O O . TRP A 1 111 ? 2.593 -6.442 -8.279 1.00 92.69 111 TRP A O 1
ATOM 888 N N . MET A 1 112 ? 2.520 -5.747 -10.408 1.00 89.06 112 MET A N 1
ATOM 889 C CA . MET A 1 112 ? 2.313 -4.346 -10.067 1.00 89.06 112 MET A CA 1
ATOM 890 C C . MET A 1 112 ? 1.115 -3.798 -10.830 1.00 89.06 112 MET A C 1
ATOM 892 O O . MET A 1 112 ? 1.041 -3.884 -12.054 1.00 89.06 112 MET A O 1
ATOM 896 N N . PHE A 1 113 ? 0.182 -3.201 -10.097 1.00 90.12 113 PHE A N 1
ATOM 897 C CA . PHE A 1 113 ? -0.922 -2.445 -10.660 1.00 90.12 113 PHE A CA 1
ATOM 898 C C . PHE A 1 113 ? -0.731 -0.959 -10.378 1.00 90.12 113 PHE A C 1
ATOM 900 O O . PHE A 1 113 ? -0.721 -0.519 -9.227 1.00 90.12 113 PHE A O 1
ATOM 907 N N . CYS A 1 114 ? -0.632 -0.177 -11.446 1.00 86.00 114 CYS A N 1
ATOM 908 C CA . CYS A 1 114 ? -0.320 1.242 -11.391 1.00 86.00 114 CYS A CA 1
ATOM 909 C C . CYS A 1 114 ? -1.365 2.057 -12.138 1.00 86.00 114 CYS A C 1
ATOM 911 O O . CYS A 1 114 ? -1.636 1.814 -13.313 1.00 86.00 114 CYS A O 1
ATOM 913 N N . THR A 1 115 ? -1.909 3.086 -11.490 1.00 84.19 115 THR A N 1
ATOM 914 C CA . THR A 1 115 ? -2.723 4.083 -12.195 1.00 84.19 115 THR A CA 1
ATOM 915 C C . THR A 1 115 ? -1.851 5.288 -12.527 1.00 84.19 115 THR A C 1
ATOM 917 O O . THR A 1 115 ? -1.423 6.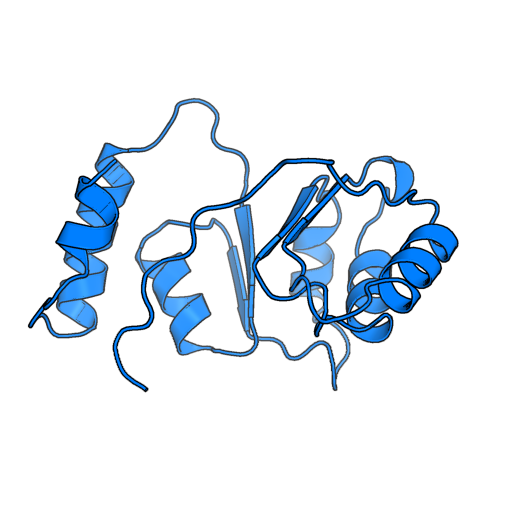007 -11.620 1.00 84.19 115 THR A O 1
ATOM 920 N N . VAL A 1 116 ? -1.612 5.526 -13.812 1.00 78.12 116 VAL A N 1
ATOM 921 C CA . VAL A 1 116 ? -0.793 6.642 -14.302 1.00 78.12 116 VAL A CA 1
ATOM 922 C C . VAL A 1 116 ? -1.654 7.838 -14.698 1.00 78.12 116 VAL A C 1
ATOM 924 O O . VAL A 1 116 ? -2.788 7.688 -15.165 1.00 78.12 116 VAL A O 1
ATOM 927 N N . PHE A 1 117 ? -1.113 9.044 -14.535 1.00 76.25 117 PHE A N 1
ATOM 928 C CA . PHE A 1 117 ? -1.705 10.236 -15.130 1.00 76.25 117 PHE A CA 1
ATOM 929 C C . PHE A 1 117 ? -1.433 10.254 -16.632 1.00 76.25 117 PHE A C 1
ATOM 931 O O . PHE A 1 117 ? -0.288 10.171 -17.050 1.00 76.25 117 PHE A O 1
ATOM 938 N N . ARG A 1 118 ? -2.479 10.427 -17.452 1.00 74.06 118 ARG A N 1
ATOM 939 C CA . ARG A 1 118 ? -2.369 10.411 -18.927 1.00 74.06 118 ARG A CA 1
ATOM 940 C C . ARG A 1 118 ? -1.332 11.398 -19.481 1.00 74.06 118 ARG A C 1
ATOM 942 O O . ARG A 1 118 ? -0.793 11.150 -20.550 1.00 74.06 118 ARG A O 1
ATOM 949 N N . MET A 1 119 ? -1.105 12.503 -18.773 1.00 73.62 119 MET A N 1
ATOM 950 C CA . MET A 1 119 ? -0.194 13.580 -19.172 1.00 73.62 119 MET A CA 1
ATOM 951 C C . MET A 1 119 ? 1.258 13.348 -18.737 1.00 73.62 119 MET A C 1
ATOM 953 O O . MET A 1 119 ? 2.122 14.111 -19.153 1.00 73.62 119 MET A O 1
ATOM 957 N N . VAL A 1 120 ? 1.531 12.348 -17.892 1.00 72.62 120 VAL A N 1
ATOM 958 C CA . VAL A 1 120 ? 2.872 12.097 -17.355 1.00 72.62 120 VAL A CA 1
ATOM 959 C C . VAL A 1 120 ? 3.401 10.780 -17.927 1.00 72.62 120 VAL A C 1
ATOM 961 O O . VAL A 1 120 ? 2.758 9.744 -17.723 1.00 72.62 120 VAL A O 1
ATOM 964 N N . PRO A 1 121 ? 4.536 10.798 -18.651 1.00 75.50 121 PRO A N 1
ATOM 965 C CA . PRO A 1 121 ? 5.185 9.583 -19.127 1.00 75.50 121 PRO A CA 1
ATOM 966 C C . PRO A 1 121 ? 5.517 8.634 -17.971 1.00 75.50 121 PRO A C 1
ATOM 968 O O . PRO A 1 121 ? 5.808 9.065 -16.858 1.00 75.50 121 PRO A O 1
ATOM 971 N N . CYS A 1 122 ? 5.475 7.332 -18.240 1.00 78.06 122 CYS A N 1
ATOM 972 C CA . CYS A 1 122 ? 5.788 6.279 -17.267 1.00 78.06 122 CYS A CA 1
ATOM 973 C C . CYS A 1 122 ? 7.038 5.483 -17.689 1.00 78.06 122 CYS A C 1
ATOM 975 O O . CYS A 1 122 ? 7.291 4.399 -17.165 1.00 78.06 122 CYS A O 1
ATOM 977 N N . ASP A 1 123 ? 7.801 6.002 -18.652 1.00 82.69 123 ASP A N 1
ATOM 978 C CA . ASP A 1 123 ? 8.887 5.276 -19.313 1.00 82.69 123 ASP A CA 1
ATOM 979 C C . ASP A 1 123 ? 10.048 4.994 -18.351 1.00 82.69 123 ASP A C 1
ATOM 981 O O . ASP A 1 123 ? 10.538 3.868 -18.308 1.00 82.69 123 ASP A O 1
ATOM 985 N N . ASP A 1 124 ? 10.416 5.957 -17.500 1.00 81.38 124 ASP A N 1
ATOM 986 C CA . ASP A 1 124 ? 11.469 5.779 -16.490 1.00 81.38 124 ASP A CA 1
ATOM 987 C C . ASP A 1 124 ? 11.088 4.718 -15.449 1.00 81.38 124 ASP A C 1
ATOM 989 O O . ASP A 1 124 ? 11.896 3.861 -15.078 1.00 81.38 124 ASP A O 1
ATOM 993 N N . THR A 1 125 ? 9.829 4.736 -15.002 1.00 79.94 125 THR A N 1
ATOM 994 C CA . THR A 1 125 ? 9.290 3.724 -14.087 1.00 79.94 125 THR A CA 1
ATOM 995 C C . THR A 1 125 ? 9.278 2.351 -14.761 1.00 79.94 125 THR A C 1
ATOM 997 O O . THR A 1 125 ? 9.717 1.376 -14.155 1.00 79.94 125 THR A O 1
ATOM 1000 N N . ALA A 1 126 ? 8.857 2.262 -16.028 1.00 85.38 126 ALA A N 1
ATOM 1001 C CA . ALA A 1 126 ? 8.856 1.019 -16.801 1.00 85.38 126 ALA A CA 1
ATOM 1002 C C . ALA A 1 126 ? 10.276 0.470 -17.038 1.00 85.38 126 ALA A C 1
ATOM 1004 O O . ALA A 1 126 ? 10.504 -0.733 -16.918 1.00 85.38 126 ALA A O 1
ATOM 1005 N N . ALA A 1 127 ? 11.253 1.333 -17.324 1.00 86.75 127 ALA A N 1
ATOM 1006 C CA . ALA A 1 127 ? 12.654 0.943 -17.469 1.00 86.75 127 ALA A CA 1
ATOM 1007 C C . ALA A 1 127 ? 13.236 0.426 -16.143 1.00 86.75 127 ALA A C 1
ATOM 1009 O O . ALA A 1 127 ? 13.927 -0.595 -16.122 1.00 86.75 127 ALA A O 1
ATOM 1010 N N . SER A 1 128 ? 12.903 1.082 -15.027 1.00 84.06 128 SER A N 1
ATOM 1011 C CA . SER A 1 128 ? 13.282 0.625 -13.689 1.00 84.06 128 SER A CA 1
ATOM 1012 C C . SER A 1 128 ? 12.618 -0.700 -13.304 1.00 84.06 128 SER A C 1
ATOM 1014 O O . SER A 1 128 ? 13.238 -1.507 -12.616 1.00 84.06 128 SER A O 1
ATOM 1016 N N . LEU A 1 129 ? 11.370 -0.936 -13.712 1.00 84.69 129 LEU A N 1
ATOM 1017 C CA . LEU A 1 129 ? 10.681 -2.216 -13.525 1.00 84.69 129 LEU A CA 1
ATOM 1018 C C . LEU A 1 129 ? 11.385 -3.327 -14.312 1.00 84.69 129 LEU A C 1
ATOM 1020 O O . LEU A 1 129 ? 11.719 -4.373 -13.749 1.00 84.69 129 LEU A O 1
ATOM 1024 N N . ARG A 1 130 ? 11.725 -3.050 -15.575 1.00 89.00 130 ARG A N 1
ATOM 1025 C CA . ARG A 1 130 ? 12.441 -3.987 -16.447 1.00 89.00 130 ARG A CA 1
ATOM 1026 C C . ARG A 1 130 ? 13.803 -4.386 -15.891 1.00 89.00 130 ARG A C 1
ATOM 1028 O O . ARG A 1 130 ? 14.159 -5.558 -15.965 1.00 89.00 130 ARG A O 1
ATOM 1035 N N . SER A 1 131 ? 14.544 -3.465 -15.267 1.00 86.69 131 SER A N 1
ATOM 1036 C CA . SER A 1 131 ? 15.836 -3.800 -14.642 1.00 86.69 131 SER A CA 1
ATOM 1037 C C . SER A 1 131 ? 15.714 -4.780 -13.466 1.00 86.69 131 SER A C 1
ATOM 1039 O O . SER A 1 131 ? 16.720 -5.341 -13.042 1.00 86.69 131 SER A O 1
ATOM 1041 N N . HIS A 1 132 ? 14.504 -4.980 -12.933 1.00 83.69 132 HIS A N 1
ATOM 1042 C CA . HIS A 1 132 ? 14.193 -5.954 -11.884 1.00 83.69 132 HIS A CA 1
ATOM 1043 C C . HIS A 1 132 ? 13.422 -7.177 -12.424 1.00 83.69 132 HIS A C 1
ATOM 1045 O O . HIS A 1 132 ? 12.889 -7.955 -11.636 1.00 83.69 132 HIS A O 1
ATOM 1051 N N . GLY A 1 133 ? 13.372 -7.362 -13.750 1.00 87.31 133 GLY A N 1
ATOM 1052 C CA . GLY A 1 133 ? 12.745 -8.517 -14.402 1.00 87.31 133 GLY A CA 1
ATOM 1053 C C . GLY A 1 133 ? 11.238 -8.392 -14.641 1.00 87.31 133 GLY A C 1
ATOM 1054 O O . GLY A 1 133 ? 10.604 -9.385 -14.984 1.00 87.31 133 GLY A O 1
ATOM 1055 N N . LEU A 1 134 ? 10.658 -7.200 -14.465 1.00 88.19 134 LEU A N 1
ATOM 1056 C CA . LEU A 1 134 ? 9.226 -6.965 -14.652 1.00 88.19 134 LEU A CA 1
ATOM 1057 C C . LEU A 1 134 ? 8.948 -6.291 -15.992 1.00 88.19 134 LEU A C 1
ATOM 1059 O O . LEU A 1 134 ? 9.496 -5.231 -16.290 1.00 88.19 134 LEU A O 1
ATOM 1063 N N . GLU A 1 135 ? 8.032 -6.862 -16.768 1.00 90.25 135 GLU A N 1
ATOM 1064 C CA . GLU A 1 135 ? 7.512 -6.205 -17.964 1.00 90.25 135 GLU A CA 1
ATOM 1065 C C . GLU A 1 135 ? 6.317 -5.316 -17.627 1.00 90.25 135 GLU A C 1
ATOM 1067 O O . GLU A 1 135 ? 5.484 -5.630 -16.776 1.00 90.25 135 GLU A O 1
ATOM 1072 N N . THR A 1 136 ? 6.249 -4.168 -18.298 1.00 88.31 136 THR A N 1
ATOM 1073 C CA . THR A 1 136 ? 5.193 -3.176 -18.083 1.00 88.31 136 THR A CA 1
ATOM 1074 C C . THR A 1 136 ? 4.262 -3.153 -19.284 1.00 88.31 136 THR A C 1
ATOM 1076 O O . THR A 1 136 ? 4.679 -2.807 -20.387 1.00 88.31 136 THR A O 1
ATOM 1079 N N . GLU A 1 137 ? 2.986 -3.454 -19.058 1.00 89.94 137 GLU A N 1
ATOM 1080 C CA . GLU A 1 137 ? 1.935 -3.346 -20.068 1.00 89.94 137 GLU A CA 1
ATOM 1081 C C . GLU A 1 137 ? 0.929 -2.260 -19.678 1.00 89.94 137 GLU A C 1
ATOM 1083 O O . GLU A 1 137 ? 0.448 -2.189 -18.544 1.00 89.94 137 GLU A O 1
ATOM 1088 N N . ARG A 1 138 ? 0.571 -1.410 -20.642 1.00 86.44 138 ARG A N 1
ATOM 1089 C CA . ARG A 1 138 ? -0.538 -0.471 -20.487 1.00 86.44 138 ARG A CA 1
ATOM 1090 C C . ARG A 1 138 ? -1.816 -1.119 -21.001 1.00 86.44 138 ARG A C 1
ATOM 1092 O O . ARG A 1 138 ? -1.924 -1.360 -22.195 1.00 86.44 138 ARG A O 1
ATOM 1099 N N . LEU A 1 139 ? -2.819 -1.264 -20.136 1.00 87.75 139 LEU A N 1
ATOM 1100 C CA . LEU A 1 139 ? -4.135 -1.771 -20.531 1.00 87.75 139 LEU A CA 1
ATOM 1101 C C . LEU A 1 139 ? -4.868 -0.757 -21.437 1.00 87.75 139 LEU A C 1
ATOM 1103 O O . LEU A 1 139 ? -5.269 0.315 -20.959 1.00 87.75 139 LEU A O 1
ATOM 1107 N N . PRO A 1 140 ? -5.048 -1.042 -22.741 1.00 82.38 140 PRO A N 1
ATOM 1108 C CA . PRO A 1 140 ? -5.655 -0.099 -23.671 1.00 82.38 140 PRO A CA 1
ATOM 1109 C C . PRO A 1 140 ? -7.158 0.042 -23.400 1.00 82.38 140 PRO A C 1
ATOM 1111 O O . PRO A 1 140 ? -7.851 -0.924 -23.096 1.00 82.38 140 PRO A O 1
ATOM 1114 N N . GLY A 1 141 ? -7.677 1.269 -23.489 1.00 83.12 141 GLY A N 1
ATOM 1115 C CA . GLY A 1 141 ? -9.107 1.557 -23.300 1.00 83.12 141 GLY A CA 1
ATOM 1116 C C . GLY A 1 141 ? -9.620 1.451 -21.857 1.00 83.12 141 GLY A C 1
ATOM 1117 O O . GLY A 1 141 ? -10.738 1.884 -21.581 1.00 83.12 141 GLY A O 1
ATOM 1118 N N . VAL A 1 142 ? -8.815 0.949 -20.916 1.00 85.94 142 VAL A N 1
ATOM 1119 C CA . VAL A 1 142 ? -9.195 0.865 -19.503 1.00 85.94 142 VAL A CA 1
ATOM 1120 C C . VAL A 1 142 ? -9.086 2.241 -18.854 1.00 85.94 142 VAL A C 1
ATOM 1122 O O . VAL A 1 142 ? -8.009 2.828 -18.744 1.00 85.94 142 VAL A O 1
ATOM 1125 N N . VAL A 1 143 ? -10.225 2.752 -18.391 1.00 82.38 143 VAL A N 1
ATOM 1126 C CA . VAL A 1 143 ? -10.322 3.998 -17.628 1.00 82.38 143 VAL A CA 1
ATOM 1127 C C . VAL A 1 143 ? -10.895 3.715 -16.246 1.00 82.38 143 VAL A C 1
ATOM 1129 O O . VAL A 1 143 ? -11.904 3.028 -16.096 1.00 82.38 143 VAL A O 1
ATOM 1132 N N . LEU A 1 144 ? -10.254 4.265 -15.217 1.00 80.94 144 LEU A N 1
ATOM 1133 C CA . LEU A 1 144 ? -10.720 4.155 -13.839 1.00 80.94 144 LEU A CA 1
ATOM 1134 C C . LEU A 1 144 ? -11.431 5.443 -13.444 1.00 80.94 144 LEU A C 1
ATOM 1136 O O . LEU A 1 144 ? -10.902 6.542 -13.623 1.00 80.94 144 LEU A O 1
ATOM 1140 N N . ARG A 1 145 ? -12.634 5.309 -12.884 1.00 78.94 145 ARG A N 1
ATOM 1141 C CA . ARG A 1 145 ? -13.383 6.457 -12.370 1.00 78.94 145 ARG A CA 1
ATOM 1142 C C . ARG A 1 145 ? -12.637 7.040 -11.173 1.00 78.94 145 ARG A C 1
ATOM 1144 O O . ARG A 1 145 ? -12.453 6.359 -10.169 1.00 78.94 145 ARG A O 1
ATOM 1151 N N . GLN A 1 146 ? -12.240 8.302 -11.269 1.00 74.19 146 GLN A N 1
ATOM 1152 C CA . GLN A 1 146 ? -11.739 9.054 -10.122 1.00 74.19 146 GLN A CA 1
ATOM 1153 C C . GLN A 1 146 ? -12.894 9.789 -9.439 1.00 74.19 146 GLN A C 1
ATOM 1155 O O . GLN A 1 146 ? -13.869 10.176 -10.089 1.00 74.19 146 GLN A O 1
ATOM 1160 N N . ARG A 1 147 ? -12.793 9.980 -8.118 1.00 72.69 147 ARG A N 1
ATOM 1161 C CA . ARG A 1 147 ? -13.730 10.855 -7.402 1.00 72.69 147 ARG A CA 1
ATOM 1162 C C . ARG A 1 147 ? -13.653 12.266 -7.989 1.00 72.69 147 ARG A C 1
ATOM 1164 O O . ARG A 1 147 ? -12.577 12.699 -8.399 1.00 72.69 147 ARG A O 1
ATOM 1171 N N . ARG A 1 148 ? -14.776 12.988 -7.998 1.00 70.81 148 ARG A N 1
ATOM 1172 C CA . ARG A 1 148 ? -14.761 14.424 -8.307 1.00 70.81 148 ARG A CA 1
ATOM 1173 C C . ARG A 1 148 ? -13.844 15.131 -7.309 1.00 70.81 148 ARG A C 1
ATOM 1175 O O . ARG A 1 148 ? -13.884 14.816 -6.118 1.00 70.81 148 ARG A O 1
ATOM 1182 N N . PHE A 1 149 ? -13.028 16.059 -7.798 1.00 62.12 149 PHE A N 1
ATOM 1183 C CA . PHE A 1 149 ? -12.305 16.970 -6.923 1.00 62.12 149 PHE A CA 1
ATOM 1184 C C . PHE A 1 149 ? -13.338 17.781 -6.140 1.00 62.12 149 PHE A C 1
ATOM 1186 O O . PHE A 1 149 ? -14.242 18.383 -6.718 1.00 62.12 149 PHE A O 1
ATOM 1193 N N . VAL A 1 150 ? -13.250 17.703 -4.819 1.00 57.62 150 V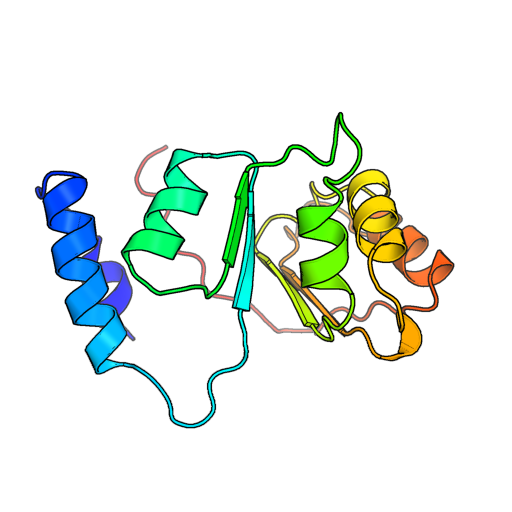AL A N 1
ATOM 1194 C CA . VAL A 1 150 ? -13.986 18.579 -3.913 1.00 57.62 150 VAL A CA 1
ATOM 1195 C C . VAL A 1 150 ? -13.086 19.798 -3.737 1.00 57.62 150 VAL A C 1
ATOM 1197 O O . VAL A 1 150 ? -12.061 19.676 -3.082 1.00 57.62 150 VAL A O 1
ATOM 1200 N N . SER A 1 151 ? -13.476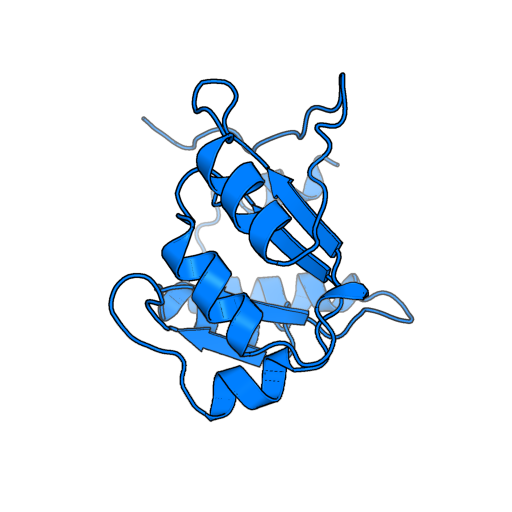 20.883 -4.418 1.00 59.97 151 SER A N 1
ATOM 1201 C CA . SER A 1 151 ? -12.807 22.185 -4.608 1.00 59.97 151 SER A CA 1
ATOM 1202 C C . SER A 1 151 ? -11.544 22.230 -5.485 1.00 59.97 151 SER A C 1
ATOM 1204 O O . SER A 1 151 ? -10.784 21.266 -5.586 1.00 59.97 151 SER A O 1
ATOM 1206 N N . ALA A 1 152 ? -11.391 23.382 -6.151 1.00 42.62 152 ALA A N 1
ATOM 1207 C CA . ALA A 1 152 ? -10.138 23.910 -6.689 1.00 42.62 152 ALA A CA 1
ATOM 1208 C C . ALA A 1 152 ? -9.449 24.764 -5.616 1.00 42.62 152 ALA A C 1
ATOM 1210 O O . ALA A 1 152 ? -10.186 25.263 -4.731 1.00 42.62 152 ALA A O 1
#

Sequence (152 aa):
MDTWTARYNASQLSAENQVRADKKFFATRTRPFRPVVVGLDTSVPATRYVLDTGLIDSGWSENLEVQDHSTDFCRAVRDVSLIICTRGASYVGSRIFSRIMKAIERPMNLWMFCTVFRMVPCDDTAASLRSHGLETERLPGVVLRQRRFVSA

Secondary structure (DSSP, 8-state):
-THHHHHHTT----HHHHHHHHHHHHHTTPPTTPPP-EEEES-HHHHHHHHHTTS-SEEEE--TTTSPPPHHHHHHHTT--EEEEES-TTTS-HHHHHHHHHH-S-GGG-EEEEE--TTS--HHHHHHHHTTT------TT--PPPPPPS--